Protein AF-A0A1V2RNY2-F1 (afdb_monomer_lite)

Radius of gyration: 31.21 Å; chains: 1; bounding box: 40×32×92 Å

pLDDT: mean 85.71, std 13.61, range [39.94, 98.25]

Structure (mmCIF, N/CA/C/O backbone):
data_AF-A0A1V2RNY2-F1
#
_entry.id   AF-A0A1V2RNY2-F1
#
loop_
_atom_site.group_PDB
_atom_site.id
_atom_site.type_symbol
_atom_site.label_atom_id
_atom_site.label_alt_id
_atom_site.label_comp_id
_atom_site.label_asym_id
_atom_site.label_entity_id
_atom_site.label_seq_id
_atom_site.pdbx_PDB_ins_code
_atom_site.Cartn_x
_atom_site.Cartn_y
_atom_site.Cartn_z
_atom_site.occupancy
_atom_site.B_iso_or_equiv
_atom_site.auth_seq_id
_atom_site.auth_comp_id
_atom_site.auth_asym_id
_atom_site.auth_atom_id
_atom_site.pdbx_PDB_model_num
ATOM 1 N N . MET A 1 1 ? 20.935 18.060 -6.883 1.00 39.94 1 MET A N 1
ATOM 2 C CA . MET A 1 1 ? 20.392 16.925 -7.660 1.00 39.94 1 MET A CA 1
ATOM 3 C C . MET A 1 1 ? 18.981 17.280 -8.094 1.00 39.94 1 MET A C 1
ATOM 5 O O . MET A 1 1 ? 18.112 17.383 -7.236 1.00 39.94 1 MET A O 1
ATOM 9 N N . GLY A 1 2 ? 18.772 17.573 -9.380 1.00 49.94 2 GLY A N 1
ATOM 10 C CA . GLY A 1 2 ? 17.444 17.892 -9.908 1.00 49.94 2 GLY A CA 1
ATOM 11 C C . GLY A 1 2 ? 16.520 16.689 -9.756 1.00 49.94 2 GLY A C 1
ATOM 12 O O . GLY A 1 2 ? 16.920 15.564 -10.052 1.00 49.94 2 GLY A O 1
ATOM 13 N N . ARG A 1 3 ? 15.311 16.915 -9.240 1.00 51.66 3 ARG A N 1
ATOM 14 C CA . ARG A 1 3 ? 14.262 15.894 -9.175 1.00 51.66 3 ARG A CA 1
ATOM 15 C C . ARG A 1 3 ? 14.071 15.345 -10.597 1.00 51.66 3 ARG A C 1
ATOM 17 O O . ARG A 1 3 ? 13.745 16.150 -11.470 1.00 51.66 3 ARG A O 1
ATOM 24 N N . PRO A 1 4 ? 14.292 14.039 -10.853 1.00 54.38 4 PRO A N 1
ATOM 25 C CA . PRO A 1 4 ? 14.046 13.483 -12.174 1.00 54.38 4 PRO A CA 1
ATOM 26 C C . PRO A 1 4 ? 12.602 13.805 -12.568 1.00 54.38 4 PRO A C 1
ATOM 28 O O . PRO A 1 4 ? 11.727 13.743 -11.691 1.00 54.38 4 PRO A O 1
ATOM 31 N N . PRO A 1 5 ? 12.341 14.174 -13.833 1.00 56.12 5 PRO A N 1
ATOM 32 C CA . PRO A 1 5 ? 10.989 14.448 -14.284 1.00 56.12 5 PRO A CA 1
ATOM 33 C C . PRO A 1 5 ? 10.116 13.249 -13.922 1.00 56.12 5 PRO A C 1
ATOM 35 O O . PRO A 1 5 ? 10.450 12.095 -14.204 1.00 56.12 5 PRO A O 1
ATOM 38 N N . ALA A 1 6 ? 9.031 13.521 -13.200 1.00 72.31 6 ALA A N 1
ATOM 39 C CA . ALA A 1 6 ? 8.063 12.499 -12.864 1.00 72.31 6 ALA A CA 1
ATOM 40 C C . ALA A 1 6 ? 7.359 12.119 -14.167 1.00 72.31 6 ALA A C 1
ATOM 42 O O . ALA A 1 6 ? 6.383 12.757 -14.543 1.00 72.31 6 ALA A O 1
ATOM 43 N N . LEU A 1 7 ? 7.896 11.114 -14.865 1.00 84.69 7 LEU A N 1
ATOM 44 C CA . LEU A 1 7 ? 7.241 10.523 -16.026 1.00 84.69 7 LEU A CA 1
ATOM 45 C C . LEU A 1 7 ? 5.780 10.210 -15.654 1.00 84.69 7 LEU A C 1
ATOM 47 O O . LEU A 1 7 ? 5.554 9.667 -14.553 1.00 84.69 7 LEU A O 1
ATOM 51 N N . PRO A 1 8 ? 4.814 10.557 -16.522 1.00 91.56 8 PRO A N 1
ATOM 52 C CA . PRO A 1 8 ? 3.432 10.115 -16.407 1.00 91.56 8 PRO A CA 1
ATOM 53 C C . PRO A 1 8 ? 3.348 8.616 -16.118 1.00 91.56 8 PRO A C 1
ATOM 55 O O . PRO A 1 8 ? 4.240 7.837 -16.468 1.00 91.56 8 PRO A O 1
ATOM 58 N N . VAL A 1 9 ? 2.298 8.198 -15.416 1.00 92.12 9 VAL A N 1
ATOM 59 C CA . VAL A 1 9 ? 2.139 6.785 -15.038 1.00 92.12 9 VAL A CA 1
ATOM 60 C C . VAL A 1 9 ? 1.974 5.926 -16.289 1.00 92.12 9 VAL A C 1
ATOM 62 O O . VAL A 1 9 ? 2.550 4.846 -16.373 1.00 92.12 9 VAL A O 1
ATOM 65 N N . GLU A 1 10 ? 1.263 6.448 -17.277 1.00 93.75 10 GLU A N 1
ATOM 66 C CA . GLU A 1 10 ? 0.993 5.836 -18.572 1.00 93.75 10 GLU A CA 1
ATOM 67 C C . GLU A 1 10 ? 2.299 5.547 -19.324 1.00 93.75 10 GLU A C 1
ATOM 69 O O . GLU A 1 10 ? 2.511 4.426 -19.790 1.00 93.75 10 GLU A O 1
ATOM 74 N N . ASP A 1 11 ? 3.227 6.508 -19.338 1.00 95.19 11 ASP A N 1
ATOM 75 C CA . ASP A 1 11 ? 4.542 6.347 -19.964 1.00 95.19 11 ASP A CA 1
ATOM 76 C C . ASP A 1 11 ? 5.366 5.270 -19.253 1.00 95.19 11 ASP A C 1
ATOM 78 O O . ASP A 1 11 ? 5.978 4.415 -19.894 1.00 95.19 11 ASP A O 1
ATOM 82 N N . LYS A 1 12 ? 5.345 5.252 -17.913 1.00 95.25 12 LYS A N 1
ATOM 83 C CA . LYS A 1 12 ? 6.020 4.204 -17.127 1.00 95.25 12 LYS A CA 1
ATOM 84 C C . LYS A 1 12 ? 5.462 2.822 -17.446 1.00 95.25 12 LYS A C 1
ATOM 86 O O . LYS A 1 12 ? 6.243 1.884 -17.603 1.00 95.25 12 LYS A O 1
ATOM 91 N N . VAL A 1 13 ? 4.138 2.697 -17.550 1.00 96.38 13 VAL A N 1
ATOM 92 C CA . VAL A 1 13 ? 3.472 1.441 -17.919 1.00 96.38 13 VAL A CA 1
ATOM 93 C C . VAL A 1 13 ? 3.914 1.008 -19.312 1.00 96.38 13 VAL A C 1
ATOM 95 O O . VAL A 1 13 ? 4.347 -0.131 -19.475 1.00 96.38 13 VAL A O 1
ATOM 98 N N . TRP A 1 14 ? 3.896 1.910 -20.296 1.00 96.81 14 TRP A N 1
ATOM 99 C CA . TRP A 1 14 ? 4.324 1.594 -21.658 1.00 96.81 14 TRP A CA 1
ATOM 100 C C . TRP A 1 14 ? 5.785 1.130 -21.709 1.00 96.81 14 TRP A C 1
ATOM 102 O O . TRP A 1 14 ? 6.087 0.094 -22.300 1.00 96.81 14 TRP A O 1
ATOM 112 N N . ILE A 1 15 ? 6.686 1.832 -21.016 1.00 96.94 15 ILE A N 1
ATOM 113 C CA . ILE A 1 15 ? 8.101 1.451 -20.911 1.00 96.94 15 ILE A CA 1
ATOM 114 C C . ILE A 1 15 ? 8.248 0.046 -20.316 1.00 96.94 15 ILE A C 1
ATOM 116 O O . ILE A 1 15 ? 8.989 -0.775 -20.858 1.00 96.94 15 ILE A O 1
ATOM 120 N N . VAL A 1 16 ? 7.549 -0.248 -19.216 1.00 97.56 16 VAL A N 1
ATOM 121 C CA . VAL A 1 16 ? 7.604 -1.569 -18.573 1.00 97.56 16 VAL A CA 1
ATOM 122 C C . VAL A 1 16 ? 7.087 -2.660 -19.507 1.00 97.56 16 VAL A C 1
ATOM 124 O O . VAL A 1 16 ? 7.719 -3.710 -19.600 1.00 97.56 16 VAL A O 1
ATOM 127 N N . LEU A 1 17 ? 5.995 -2.412 -20.235 1.00 97.69 17 LEU A N 1
ATOM 128 C CA . LEU A 1 17 ? 5.442 -3.370 -21.191 1.00 97.69 17 LEU A CA 1
ATOM 129 C C . LEU A 1 17 ? 6.423 -3.682 -22.326 1.00 97.69 17 LEU A C 1
ATOM 131 O O . LEU A 1 17 ? 6.614 -4.853 -22.637 1.00 97.69 17 LEU A O 1
ATOM 135 N N . GLN A 1 18 ? 7.107 -2.680 -22.886 1.00 97.69 18 GLN A N 1
ATOM 136 C CA . GLN A 1 18 ? 8.132 -2.915 -23.913 1.00 97.69 18 GLN A CA 1
ATOM 137 C C . GLN A 1 18 ? 9.325 -3.717 -23.366 1.00 97.69 18 GLN A C 1
ATOM 139 O O . GLN A 1 18 ? 9.824 -4.639 -24.012 1.00 97.69 18 GLN A O 1
ATOM 144 N N . VAL A 1 19 ? 9.755 -3.424 -22.134 1.00 97.06 19 VAL A N 1
ATOM 145 C CA . VAL A 1 19 ? 10.835 -4.179 -21.478 1.00 97.06 19 VAL A CA 1
ATOM 146 C C . VAL A 1 19 ? 10.426 -5.623 -21.170 1.00 97.06 19 VAL A C 1
ATOM 148 O O . VAL A 1 19 ? 11.259 -6.526 -21.245 1.00 97.06 19 VAL A O 1
ATOM 151 N N . LEU A 1 20 ? 9.160 -5.869 -20.826 1.00 97.00 20 LEU A N 1
ATOM 152 C CA . LEU A 1 20 ? 8.625 -7.218 -20.616 1.00 97.00 20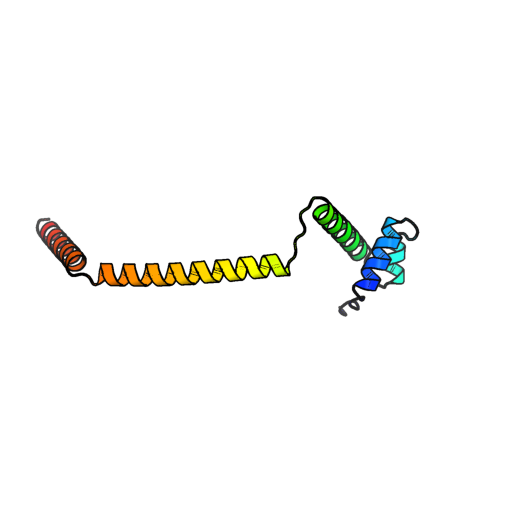 LEU A CA 1
ATOM 153 C C . LEU A 1 20 ? 8.436 -7.983 -21.930 1.00 97.00 20 LEU A C 1
ATOM 155 O O . LEU A 1 20 ? 8.718 -9.176 -21.968 1.00 97.00 20 LEU A O 1
ATOM 159 N N . ALA A 1 21 ? 8.014 -7.298 -22.994 1.00 96.75 21 ALA A N 1
ATOM 160 C CA . ALA A 1 21 ? 7.866 -7.863 -24.334 1.00 96.75 21 ALA A CA 1
ATOM 161 C C . ALA A 1 21 ? 9.213 -8.170 -25.016 1.00 96.75 21 ALA A C 1
ATOM 163 O O . ALA A 1 21 ? 9.241 -8.833 -26.048 1.00 96.75 21 ALA A O 1
ATOM 164 N N . GLY A 1 22 ? 10.328 -7.678 -24.464 1.00 96.12 22 GLY A N 1
ATOM 165 C CA . GLY A 1 22 ? 11.667 -7.862 -25.028 1.00 96.12 22 GLY A CA 1
ATOM 166 C C . GLY A 1 22 ? 11.971 -6.971 -26.237 1.00 96.12 22 GLY A C 1
ATOM 167 O O . GLY A 1 22 ? 13.049 -7.084 -26.811 1.00 96.12 22 GLY A O 1
ATOM 168 N N . SER A 1 23 ? 11.066 -6.062 -26.603 1.00 95.88 23 SER A N 1
ATOM 169 C CA . SER A 1 23 ? 11.241 -5.100 -27.702 1.00 95.88 23 SER A CA 1
ATOM 170 C C . SER A 1 23 ? 12.232 -3.978 -27.367 1.00 95.88 23 SER A C 1
ATOM 172 O O . SER A 1 23 ? 12.757 -3.330 -28.269 1.00 95.88 23 SER A O 1
ATOM 174 N N . MET A 1 24 ? 12.492 -3.739 -26.078 1.00 95.06 24 MET A N 1
ATOM 175 C CA . MET A 1 24 ? 13.455 -2.754 -25.589 1.00 95.06 24 MET A CA 1
ATOM 176 C C . MET A 1 24 ? 14.170 -3.286 -24.345 1.00 95.06 24 MET A C 1
ATOM 178 O O . MET A 1 24 ? 13.541 -3.795 -23.420 1.00 95.06 24 MET A O 1
ATOM 182 N N . SER A 1 25 ? 15.494 -3.134 -24.267 1.00 95.75 25 SER A N 1
ATOM 183 C CA . SER A 1 25 ? 16.231 -3.533 -23.058 1.00 95.75 25 SER A CA 1
ATOM 184 C C . SER A 1 25 ? 16.029 -2.537 -21.907 1.00 95.75 25 SER A C 1
ATOM 186 O O . SER A 1 25 ? 15.807 -1.346 -22.126 1.00 95.75 25 SER A O 1
ATOM 188 N N . ALA A 1 26 ? 16.190 -2.979 -20.654 1.00 93.75 26 ALA A N 1
ATOM 189 C CA . ALA A 1 26 ? 16.099 -2.080 -19.495 1.00 93.75 26 ALA A CA 1
ATOM 190 C C . ALA A 1 26 ? 17.144 -0.945 -19.534 1.00 93.75 26 ALA A C 1
ATOM 192 O O . ALA A 1 26 ? 16.865 0.181 -19.123 1.00 93.75 26 ALA A O 1
ATOM 193 N N . ALA A 1 27 ? 18.340 -1.225 -20.062 1.00 95.12 27 ALA A N 1
ATOM 194 C CA . ALA A 1 27 ? 19.401 -0.233 -20.224 1.00 95.12 27 ALA A CA 1
ATOM 195 C C . ALA A 1 27 ? 19.068 0.801 -21.311 1.00 95.12 27 ALA A C 1
ATOM 197 O O . ALA A 1 27 ? 19.375 1.983 -21.169 1.00 95.12 27 ALA A O 1
ATOM 198 N N . GLU A 1 28 ? 18.427 0.371 -22.395 1.00 95.88 28 GLU A N 1
ATOM 199 C CA . GLU A 1 28 ? 17.947 1.265 -23.445 1.00 95.88 28 GLU A CA 1
ATOM 200 C C . GLU A 1 28 ? 16.790 2.143 -22.965 1.00 95.88 28 GLU A C 1
ATOM 202 O O . GLU A 1 28 ? 16.828 3.359 -23.157 1.00 95.88 28 GLU A O 1
ATOM 207 N N . ALA A 1 29 ? 15.822 1.550 -22.264 1.00 96.00 29 ALA A N 1
ATOM 208 C CA . ALA A 1 29 ? 14.716 2.263 -21.635 1.00 96.00 29 ALA A CA 1
ATOM 209 C C . ALA A 1 29 ? 15.210 3.361 -20.682 1.00 96.00 29 ALA A C 1
ATOM 211 O O . ALA A 1 29 ? 14.700 4.481 -20.704 1.00 96.00 29 ALA A O 1
ATOM 212 N N . ALA A 1 30 ? 16.235 3.057 -19.884 1.00 95.31 30 ALA A N 1
ATOM 213 C CA . ALA A 1 30 ? 16.862 4.003 -18.970 1.00 95.31 30 ALA A CA 1
ATOM 214 C C . ALA A 1 30 ? 17.452 5.217 -19.708 1.00 95.31 30 ALA A C 1
ATOM 216 O O . ALA A 1 30 ? 17.140 6.358 -19.367 1.00 95.31 30 ALA A O 1
ATOM 217 N N . ARG A 1 31 ? 18.234 4.978 -20.773 1.00 94.88 31 ARG A N 1
ATOM 218 C CA . ARG A 1 31 ? 18.843 6.047 -21.583 1.00 94.88 31 ARG A CA 1
ATOM 219 C C . ARG A 1 31 ? 17.803 6.928 -22.274 1.00 94.88 31 ARG A C 1
ATOM 221 O O . ARG A 1 31 ? 17.916 8.145 -22.202 1.00 94.88 31 ARG A O 1
ATOM 228 N N . ARG A 1 32 ? 16.788 6.332 -22.915 1.00 94.44 32 ARG A N 1
ATOM 229 C CA . ARG A 1 32 ? 15.760 7.075 -23.674 1.00 94.44 32 ARG A CA 1
ATOM 230 C C . ARG A 1 32 ? 14.902 7.985 -22.794 1.00 94.44 32 ARG A C 1
ATOM 232 O O . ARG A 1 32 ? 14.434 9.013 -23.263 1.00 94.44 32 ARG A O 1
ATOM 239 N N . ASN A 1 33 ? 14.704 7.604 -21.535 1.00 93.06 33 ASN A N 1
ATOM 240 C CA . ASN A 1 33 ? 13.823 8.311 -20.607 1.00 93.06 33 ASN A CA 1
ATOM 241 C C . ASN A 1 33 ? 14.589 9.108 -19.540 1.00 93.06 33 ASN A C 1
ATOM 243 O O . ASN A 1 33 ? 13.974 9.617 -18.606 1.00 93.06 33 ASN A O 1
ATOM 247 N N . SER A 1 34 ? 15.920 9.206 -19.653 1.00 93.50 34 SER A N 1
ATOM 248 C CA . SER A 1 34 ? 16.783 9.912 -18.694 1.00 93.50 34 SER A CA 1
ATOM 249 C C . SER A 1 34 ? 16.579 9.459 -17.239 1.00 93.50 34 SER A C 1
ATOM 251 O O . SER A 1 34 ? 16.600 10.264 -16.306 1.00 93.50 34 SER A O 1
ATOM 253 N N . VAL A 1 35 ? 16.378 8.153 -17.034 1.00 92.88 35 VAL A N 1
ATOM 254 C CA . VAL A 1 35 ? 16.248 7.518 -15.712 1.00 92.88 35 VAL A CA 1
ATOM 255 C C . VAL A 1 35 ? 17.335 6.469 -15.509 1.00 92.88 35 VAL A C 1
ATOM 257 O O . VAL A 1 35 ? 17.988 6.030 -16.451 1.00 92.88 35 V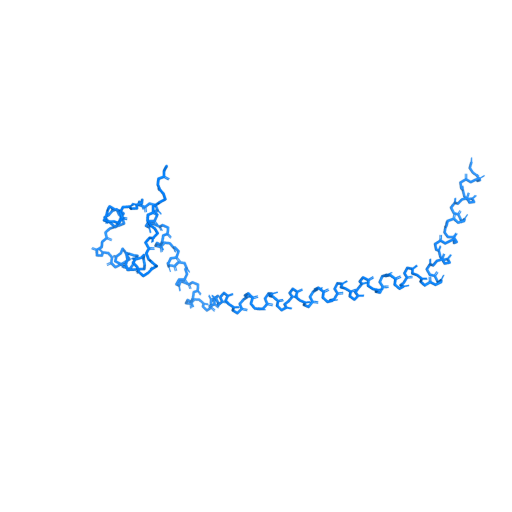AL A O 1
ATOM 260 N N . SER A 1 36 ? 17.548 6.039 -14.266 1.00 93.88 36 SER A N 1
ATOM 261 C CA . SER A 1 36 ? 18.524 4.983 -13.984 1.00 93.88 36 SER A CA 1
ATOM 262 C C . SER A 1 36 ? 17.998 3.600 -14.391 1.00 93.88 36 SER A C 1
ATOM 264 O O . SER A 1 36 ? 16.795 3.336 -14.320 1.00 93.88 36 SER A O 1
ATOM 266 N N . GLY A 1 37 ? 18.899 2.672 -14.731 1.00 93.12 37 GLY A N 1
ATOM 267 C CA . GLY A 1 37 ? 18.530 1.266 -14.949 1.00 93.12 37 GLY A CA 1
ATOM 268 C C . GLY A 1 37 ? 17.839 0.644 -13.729 1.00 93.12 37 GLY A C 1
ATOM 269 O O . GLY A 1 37 ? 16.878 -0.104 -13.876 1.00 93.12 37 GLY A O 1
ATOM 270 N N . GLN A 1 38 ? 18.245 1.036 -12.517 1.00 94.00 38 GLN A N 1
ATOM 271 C CA . GLN A 1 38 ? 17.615 0.590 -11.273 1.00 94.00 38 GLN A CA 1
ATOM 272 C C . GLN A 1 38 ? 16.158 1.058 -11.142 1.00 94.00 38 GLN A C 1
ATOM 274 O O . GLN A 1 38 ? 15.312 0.331 -10.612 1.00 94.00 38 GLN A O 1
ATOM 279 N N . THR A 1 39 ? 15.847 2.255 -11.645 1.00 94.94 39 THR A N 1
ATOM 280 C CA . THR A 1 39 ? 14.479 2.782 -11.708 1.00 94.94 39 THR A CA 1
ATOM 281 C C . THR A 1 39 ? 13.611 1.906 -12.611 1.00 94.94 39 THR A C 1
ATOM 283 O O . THR A 1 39 ? 12.546 1.469 -12.180 1.00 94.94 39 THR A O 1
ATOM 286 N N . ILE A 1 40 ? 14.100 1.566 -13.810 1.00 96.19 40 ILE A N 1
ATOM 287 C CA . ILE A 1 40 ? 13.399 0.667 -14.740 1.00 96.19 40 ILE A CA 1
ATOM 288 C C . ILE A 1 40 ? 13.189 -0.722 -14.120 1.00 96.19 40 ILE A C 1
ATOM 290 O O . ILE A 1 40 ? 12.076 -1.248 -14.147 1.00 96.19 40 ILE A O 1
ATOM 294 N N . SER A 1 41 ? 14.225 -1.297 -13.501 1.00 94.94 41 SER A N 1
ATOM 295 C CA . SER A 1 41 ? 14.134 -2.590 -12.808 1.00 94.94 41 SER A CA 1
ATOM 296 C C . SER A 1 41 ? 13.103 -2.575 -11.678 1.00 94.94 41 SER A C 1
ATOM 298 O O . SER A 1 41 ? 12.377 -3.549 -11.484 1.00 94.94 41 SER A O 1
ATOM 300 N N . THR A 1 42 ? 13.007 -1.461 -10.948 1.00 95.81 42 THR A N 1
ATOM 301 C CA . THR A 1 42 ? 12.019 -1.284 -9.877 1.00 95.81 42 THR A CA 1
ATOM 302 C C . THR A 1 42 ? 10.599 -1.233 -10.429 1.00 95.81 42 THR A C 1
ATOM 304 O O . THR A 1 42 ? 9.742 -1.946 -9.914 1.00 95.81 42 THR A O 1
ATOM 307 N N . TRP A 1 43 ? 10.346 -0.467 -11.494 1.00 96.19 43 TRP A N 1
ATOM 308 C CA . TRP A 1 43 ? 9.017 -0.415 -12.114 1.00 96.19 43 TRP A CA 1
ATOM 309 C C . TRP A 1 43 ? 8.594 -1.767 -12.677 1.00 96.19 43 TRP A C 1
ATOM 311 O O . TRP A 1 43 ? 7.468 -2.196 -12.442 1.00 96.19 43 TRP A O 1
ATOM 321 N N . LYS A 1 44 ? 9.509 -2.475 -13.354 1.00 96.00 44 LYS A N 1
ATOM 322 C CA . LYS A 1 44 ? 9.255 -3.833 -13.848 1.00 96.00 44 LYS A CA 1
ATOM 323 C C . LYS A 1 44 ? 8.849 -4.769 -12.709 1.00 96.00 44 LYS A C 1
ATOM 325 O O . LYS A 1 44 ? 7.849 -5.470 -12.833 1.00 96.00 44 LYS A O 1
ATOM 330 N N . ARG A 1 45 ? 9.604 -4.765 -11.605 1.00 96.50 45 ARG A N 1
ATOM 331 C CA . ARG A 1 45 ? 9.303 -5.592 -10.429 1.00 96.50 45 ARG A CA 1
ATOM 332 C C . ARG A 1 45 ? 7.922 -5.261 -9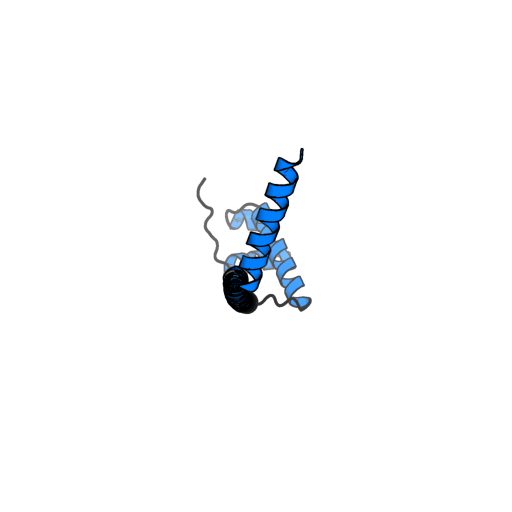.856 1.00 96.50 45 ARG A C 1
ATOM 334 O O . ARG A 1 45 ? 7.103 -6.160 -9.733 1.00 96.50 45 ARG A O 1
ATOM 341 N N . GLN A 1 46 ? 7.643 -3.983 -9.598 1.00 94.56 46 GLN A N 1
ATOM 342 C CA . GLN A 1 46 ? 6.362 -3.535 -9.035 1.00 94.56 46 GLN A CA 1
ATOM 343 C C . GLN A 1 46 ? 5.167 -3.874 -9.933 1.00 94.56 46 GLN A C 1
ATOM 345 O O . GLN A 1 46 ? 4.117 -4.268 -9.434 1.00 94.56 46 GLN A O 1
ATOM 350 N N . PHE A 1 47 ? 5.319 -3.743 -11.252 1.00 95.25 47 PHE A N 1
ATOM 351 C CA . PHE A 1 47 ? 4.267 -4.083 -12.207 1.00 95.25 47 PHE A CA 1
ATOM 352 C C . PHE A 1 47 ? 3.956 -5.585 -12.199 1.00 95.25 47 PHE A C 1
ATOM 354 O O . PHE A 1 47 ? 2.790 -5.970 -12.172 1.00 95.25 47 PHE A O 1
ATOM 361 N N . VAL A 1 48 ? 4.988 -6.437 -12.178 1.00 95.19 48 VAL A N 1
ATOM 362 C CA . VAL A 1 48 ? 4.820 -7.899 -12.135 1.00 95.19 48 VAL A CA 1
ATOM 363 C C . VAL A 1 48 ? 4.265 -8.354 -10.787 1.00 95.19 48 VAL A C 1
ATOM 365 O O . VAL A 1 48 ? 3.325 -9.142 -10.769 1.00 95.19 48 VAL A O 1
ATOM 368 N N . GLU A 1 49 ? 4.788 -7.850 -9.669 1.00 94.00 49 GLU A N 1
ATOM 369 C CA . GLU A 1 49 ? 4.278 -8.154 -8.323 1.00 94.00 49 GLU A CA 1
ATOM 370 C C . GLU A 1 49 ? 2.809 -7.739 -8.183 1.00 94.00 49 GLU A C 1
ATOM 372 O O . GLU A 1 49 ? 1.976 -8.549 -7.781 1.00 94.00 49 GLU A O 1
ATOM 377 N N . GLY A 1 50 ? 2.471 -6.511 -8.592 1.00 90.38 50 GLY A N 1
ATOM 378 C CA . GLY A 1 50 ? 1.099 -6.007 -8.555 1.00 90.38 50 GLY A CA 1
ATOM 379 C C . GLY A 1 50 ? 0.154 -6.794 -9.466 1.00 90.38 50 GLY A C 1
ATOM 380 O O . GLY A 1 50 ? -0.947 -7.150 -9.048 1.00 90.38 50 GLY A O 1
ATOM 381 N N . GLY A 1 51 ? 0.591 -7.125 -10.685 1.00 90.31 51 GLY A N 1
ATOM 382 C CA . GLY A 1 51 ? -0.171 -7.974 -11.603 1.00 90.31 51 GLY A CA 1
ATOM 383 C C . GLY A 1 51 ? -0.378 -9.390 -11.058 1.00 90.31 51 GLY A C 1
ATOM 384 O O . GLY A 1 51 ? -1.476 -9.931 -11.152 1.00 90.31 51 GLY A O 1
ATOM 385 N N . THR A 1 52 ? 0.645 -9.965 -10.425 1.00 91.69 52 THR A N 1
ATOM 386 C CA . THR A 1 52 ? 0.582 -11.304 -9.819 1.00 91.69 52 THR A CA 1
ATOM 387 C C . THR A 1 52 ? -0.385 -11.325 -8.640 1.00 91.69 52 THR A C 1
ATOM 389 O O . THR A 1 52 ? -1.248 -12.197 -8.587 1.00 91.69 52 THR A O 1
ATOM 392 N N . ALA A 1 53 ? -0.304 -10.342 -7.739 1.00 86.31 53 ALA A N 1
ATOM 393 C CA . ALA A 1 53 ? -1.240 -10.203 -6.624 1.00 86.31 53 ALA A CA 1
ATOM 394 C C . ALA A 1 53 ? -2.688 -10.049 -7.121 1.00 86.31 53 ALA A C 1
ATOM 396 O O . ALA A 1 53 ? -3.587 -10.751 -6.661 1.00 86.31 53 ALA A O 1
ATOM 397 N N . ALA A 1 54 ? -2.912 -9.209 -8.137 1.00 85.94 54 ALA A N 1
ATOM 398 C CA . ALA A 1 54 ? -4.237 -9.027 -8.720 1.00 85.94 54 ALA A CA 1
ATOM 399 C C . ALA A 1 54 ? -4.805 -10.323 -9.333 1.00 85.94 54 ALA A C 1
ATOM 401 O O . ALA A 1 54 ? -5.999 -10.598 -9.182 1.00 85.94 54 ALA A O 1
ATOM 402 N N . LEU A 1 55 ? -3.965 -11.125 -10.003 1.00 87.69 55 LEU A N 1
ATOM 403 C CA . LEU A 1 55 ? -4.346 -12.425 -10.570 1.00 87.69 55 LEU A CA 1
ATOM 404 C C . LEU A 1 55 ? -4.576 -13.498 -9.500 1.00 87.69 55 LEU A C 1
ATOM 406 O O . LEU A 1 55 ? -5.458 -14.335 -9.668 1.00 87.69 55 LEU A O 1
ATOM 410 N N . ALA A 1 56 ? -3.842 -13.446 -8.387 1.00 87.00 56 ALA A N 1
ATOM 411 C CA . ALA A 1 56 ? -4.033 -14.328 -7.235 1.00 87.00 56 ALA A CA 1
ATOM 412 C C . ALA A 1 56 ? -5.353 -14.070 -6.478 1.00 87.00 56 ALA A C 1
ATOM 414 O O . ALA A 1 56 ? -5.654 -14.758 -5.507 1.00 87.00 56 ALA A O 1
ATOM 415 N N . GLY A 1 57 ? -6.153 -13.089 -6.909 1.00 77.31 57 GLY A N 1
ATOM 416 C CA . GLY A 1 57 ? -7.401 -12.712 -6.248 1.00 77.31 57 GLY A CA 1
ATOM 417 C C . GLY A 1 57 ? -7.208 -11.720 -5.102 1.00 77.31 57 GLY A C 1
ATOM 418 O O . GLY A 1 57 ? -8.204 -11.231 -4.568 1.00 77.31 57 GLY A O 1
ATOM 419 N N . ASP A 1 58 ? -5.964 -11.329 -4.809 1.00 70.75 58 ASP A N 1
ATOM 420 C CA . ASP A 1 58 ? -5.608 -10.194 -3.954 1.00 70.75 58 ASP A CA 1
ATOM 421 C C . ASP A 1 58 ? -5.881 -8.884 -4.709 1.00 70.75 58 ASP A C 1
ATOM 423 O O . ASP A 1 58 ? -5.006 -8.049 -4.956 1.00 70.75 58 ASP A O 1
ATOM 427 N N . ARG A 1 59 ? -7.144 -8.680 -5.104 1.00 63.53 59 ARG A N 1
ATOM 428 C CA . ARG A 1 59 ? -7.637 -7.375 -5.545 1.00 63.53 59 ARG A CA 1
ATOM 429 C C . ARG A 1 59 ? -7.598 -6.444 -4.341 1.00 63.53 59 ARG A C 1
ATOM 431 O O . ARG A 1 59 ? -8.601 -6.228 -3.663 1.00 63.53 59 ARG A O 1
ATOM 438 N N . HIS A 1 60 ? -6.419 -5.898 -4.078 1.00 64.75 60 HIS A N 1
ATOM 439 C CA . HIS A 1 60 ? -6.227 -4.819 -3.137 1.00 64.75 60 HIS A CA 1
ATOM 440 C C . HIS A 1 60 ? -6.870 -3.582 -3.759 1.00 64.75 60 HIS A C 1
ATOM 442 O O . HIS A 1 60 ? -6.221 -2.835 -4.479 1.00 64.75 60 HIS A O 1
ATOM 448 N N . ASP A 1 61 ? -8.180 -3.421 -3.568 1.00 71.69 61 ASP A N 1
ATOM 449 C CA . ASP A 1 61 ? -8.875 -2.166 -3.826 1.00 71.69 61 ASP A CA 1
ATOM 450 C C . ASP A 1 61 ? -8.478 -1.226 -2.680 1.00 71.69 61 ASP A C 1
ATOM 452 O O . ASP A 1 61 ? -9.008 -1.357 -1.567 1.00 71.69 61 ASP A O 1
ATOM 456 N N . PRO A 1 62 ? -7.515 -0.309 -2.897 1.00 70.56 62 PRO A N 1
ATOM 457 C CA . PRO A 1 62 ? -6.965 0.484 -1.810 1.00 70.56 62 PRO A CA 1
ATOM 458 C C . PRO A 1 62 ? -8.044 1.396 -1.223 1.00 70.56 62 PRO A C 1
ATOM 460 O O . PRO A 1 62 ? -8.021 1.685 -0.032 1.00 70.56 62 PRO A O 1
ATOM 463 N N . LEU A 1 63 ? -9.036 1.796 -2.029 1.00 74.94 63 LEU A N 1
ATOM 464 C CA . LEU A 1 63 ? -10.170 2.598 -1.583 1.00 74.94 63 LEU A CA 1
ATOM 465 C C . LEU A 1 63 ? -11.082 1.787 -0.663 1.00 74.94 63 LEU A C 1
ATOM 467 O O . LEU A 1 63 ? -11.416 2.269 0.419 1.00 74.94 63 LEU A O 1
ATOM 471 N N . ARG A 1 64 ? -11.450 0.553 -1.031 1.00 78.75 64 ARG A N 1
ATOM 472 C CA . ARG A 1 64 ? -12.240 -0.323 -0.144 1.00 78.75 64 ARG A CA 1
ATOM 473 C C . ARG A 1 64 ? -11.493 -0.665 1.135 1.00 78.75 64 ARG A C 1
ATOM 475 O O . ARG A 1 64 ? -12.095 -0.629 2.205 1.00 78.75 64 ARG A O 1
ATOM 482 N N . HIS A 1 65 ? -10.199 -0.955 1.043 1.00 81.75 65 HIS A N 1
ATOM 483 C CA . HIS A 1 65 ? -9.387 -1.269 2.212 1.00 81.75 65 HIS A CA 1
ATOM 484 C C . HIS A 1 65 ? -9.276 -0.066 3.160 1.00 81.75 65 HIS A C 1
ATOM 486 O O . HIS A 1 65 ? -9.535 -0.195 4.356 1.00 81.75 65 HIS A O 1
ATOM 492 N N . VAL A 1 66 ? -9.005 1.132 2.630 1.00 89.56 66 VAL A N 1
ATOM 493 C CA . VAL A 1 66 ? -8.993 2.375 3.417 1.00 89.56 66 VAL A CA 1
ATOM 494 C C . VAL A 1 66 ? -10.365 2.659 4.030 1.00 89.56 66 VAL A C 1
ATOM 496 O O . VAL A 1 66 ? -10.440 3.046 5.197 1.00 89.56 66 VAL A O 1
ATOM 499 N N . GLN A 1 67 ? -11.459 2.442 3.297 1.00 89.75 67 GLN A N 1
ATOM 500 C CA . GLN A 1 67 ? -12.816 2.606 3.829 1.00 89.75 67 GLN A CA 1
ATOM 501 C C . GLN A 1 67 ? -13.112 1.619 4.963 1.00 89.75 67 GLN A C 1
ATOM 503 O O . GLN A 1 67 ? -13.653 2.022 5.995 1.00 89.75 67 GLN A O 1
ATOM 508 N N . GLN A 1 68 ? -12.732 0.350 4.802 1.00 91.00 68 GLN A N 1
ATOM 509 C CA . GLN A 1 68 ? -12.883 -0.681 5.825 1.00 91.00 68 GLN A CA 1
ATOM 510 C C . GLN A 1 68 ? -12.096 -0.321 7.087 1.00 91.00 68 GLN A C 1
ATOM 512 O O . GLN A 1 68 ? -12.686 -0.254 8.164 1.00 91.00 68 GLN A O 1
ATOM 517 N N . LEU A 1 69 ? -10.812 0.015 6.944 1.00 94.81 69 LEU A N 1
ATOM 518 C CA . LEU A 1 69 ? -9.965 0.445 8.057 1.00 94.81 69 LEU A CA 1
ATOM 519 C C . LEU A 1 69 ? -10.506 1.705 8.735 1.00 94.81 69 LEU A C 1
ATOM 521 O O . LEU A 1 69 ? -10.529 1.798 9.957 1.00 94.81 69 LEU A O 1
ATOM 525 N N . THR A 1 70 ? -11.002 2.675 7.966 1.00 96.06 70 THR A N 1
ATOM 526 C CA . THR A 1 70 ? -11.609 3.894 8.523 1.00 96.06 70 THR A CA 1
ATOM 527 C C . THR A 1 70 ? -12.842 3.560 9.364 1.00 96.06 70 THR A C 1
ATOM 529 O O . THR A 1 70 ? -13.048 4.139 10.436 1.00 96.06 70 THR A O 1
ATOM 532 N N . ARG A 1 71 ? -13.661 2.606 8.905 1.00 96.75 71 ARG A N 1
ATOM 533 C CA . ARG A 1 71 ? -14.849 2.138 9.627 1.00 96.75 71 ARG A CA 1
ATOM 534 C C . ARG A 1 71 ? -14.468 1.414 10.916 1.00 96.75 71 ARG A C 1
ATOM 536 O O . ARG A 1 71 ? -15.054 1.698 11.959 1.00 96.75 71 ARG A O 1
ATOM 543 N N . GLU A 1 72 ? -13.459 0.557 10.854 1.00 96.81 72 GLU A N 1
ATOM 544 C CA . GLU A 1 72 ? -12.926 -0.180 11.998 1.00 96.81 72 GLU A CA 1
ATOM 545 C C . GLU A 1 72 ? -12.313 0.763 13.042 1.00 96.81 72 GLU A C 1
ATOM 547 O O . GLU A 1 72 ? -12.685 0.728 14.213 1.00 96.81 72 GLU A O 1
ATOM 552 N N . VAL A 1 73 ? -11.481 1.718 12.619 1.00 98.19 73 VAL A N 1
ATOM 553 C CA . VAL A 1 73 ? -10.925 2.758 13.499 1.00 98.19 73 VAL A CA 1
ATOM 554 C C . VAL A 1 73 ? -12.035 3.551 14.189 1.00 98.19 73 VAL A C 1
ATOM 556 O O . VAL A 1 73 ? -11.915 3.881 15.370 1.00 98.19 73 VAL A O 1
ATOM 559 N N . ARG A 1 74 ? -13.131 3.863 13.487 1.00 97.94 74 ARG A N 1
ATOM 560 C CA . ARG A 1 74 ? -14.279 4.550 14.092 1.00 97.94 74 ARG A CA 1
ATOM 561 C C . ARG A 1 74 ? -14.948 3.690 15.165 1.00 97.94 74 ARG A C 1
ATOM 563 O O . ARG A 1 74 ? -15.213 4.205 16.248 1.00 97.94 74 ARG A O 1
ATOM 570 N N . GLN A 1 75 ? -15.183 2.408 14.891 1.00 97.75 75 GLN A N 1
ATOM 571 C CA . GLN A 1 75 ? -15.762 1.471 15.861 1.00 97.75 75 GLN A CA 1
ATOM 572 C C . GLN A 1 75 ? -14.876 1.328 17.103 1.00 97.75 75 GLN A C 1
ATOM 574 O O . GLN A 1 75 ? -15.365 1.448 18.226 1.00 97.75 75 GLN A O 1
ATOM 579 N N . LEU A 1 76 ? -13.565 1.172 16.909 1.00 98.25 76 LEU A N 1
ATOM 580 C CA . LEU A 1 76 ? -12.595 1.074 17.998 1.00 98.25 76 LEU A CA 1
ATOM 581 C C . LEU A 1 76 ? -12.562 2.344 18.854 1.00 98.25 76 LEU A C 1
ATOM 583 O O . LEU A 1 76 ? -12.528 2.259 20.080 1.00 98.25 76 LEU A O 1
ATOM 587 N N . LYS A 1 77 ? -12.624 3.530 18.236 1.00 98.19 77 LYS A N 1
ATOM 588 C CA . LYS A 1 77 ? -12.697 4.805 18.969 1.00 98.19 77 LYS A CA 1
ATOM 589 C C . LYS A 1 77 ? -13.961 4.909 19.821 1.00 98.19 77 LYS A C 1
ATOM 591 O O . LYS A 1 77 ? -13.877 5.376 20.956 1.00 98.19 77 LYS A O 1
ATOM 596 N N . THR A 1 78 ? -15.108 4.470 19.303 1.00 98.00 78 THR A N 1
ATOM 597 C CA . THR A 1 78 ? -16.364 4.437 20.065 1.00 98.00 78 THR A CA 1
ATOM 598 C C . THR A 1 78 ? -16.260 3.489 21.258 1.00 98.00 78 THR A C 1
ATOM 600 O O . THR A 1 78 ? -16.473 3.925 22.388 1.00 98.00 78 THR A O 1
ATOM 603 N N . ALA A 1 79 ? -15.835 2.243 21.033 1.00 97.56 79 ALA A N 1
ATOM 604 C CA . ALA A 1 79 ? -15.686 1.245 22.093 1.00 97.56 79 ALA A CA 1
ATOM 605 C C . ALA A 1 79 ? -14.690 1.693 23.178 1.00 97.56 79 ALA A C 1
ATOM 607 O O . ALA A 1 79 ? -14.936 1.525 24.373 1.00 97.56 79 ALA A O 1
ATOM 608 N N . LEU A 1 80 ? -13.584 2.332 22.779 1.00 98.00 80 LEU A N 1
ATOM 609 C CA . LEU A 1 80 ? -12.615 2.902 23.714 1.00 98.00 80 LEU A CA 1
ATOM 610 C C . LEU A 1 80 ? -13.234 4.021 24.567 1.00 98.00 80 LEU A C 1
ATOM 612 O O . LEU A 1 80 ? -12.981 4.094 25.771 1.00 98.00 80 LEU A O 1
ATOM 616 N N . GLY A 1 81 ? -14.052 4.884 23.959 1.00 97.56 81 GLY A N 1
ATOM 617 C CA . GLY A 1 81 ? -14.780 5.937 24.667 1.00 97.56 81 GLY A CA 1
ATOM 618 C C . GLY A 1 81 ? -15.756 5.377 25.702 1.00 97.56 81 GLY A C 1
ATOM 619 O O . GLY A 1 81 ? -15.758 5.823 26.851 1.00 97.56 81 GLY A O 1
ATOM 620 N N . GLU A 1 82 ? -16.536 4.367 25.324 1.00 96.88 82 GLU A N 1
ATOM 621 C CA . GLU A 1 82 ? -17.479 3.678 26.212 1.00 96.88 82 GLU A CA 1
ATOM 622 C C . GLU A 1 82 ? -16.760 3.005 27.387 1.00 96.88 82 GLU A C 1
ATOM 624 O O . GLU A 1 82 ? -17.106 3.245 28.548 1.00 96.88 82 GLU A O 1
ATOM 629 N N . ALA A 1 83 ? -15.688 2.257 27.113 1.00 95.62 83 ALA A N 1
ATOM 630 C CA . ALA A 1 83 ? -14.870 1.630 28.147 1.00 95.62 83 ALA A CA 1
ATOM 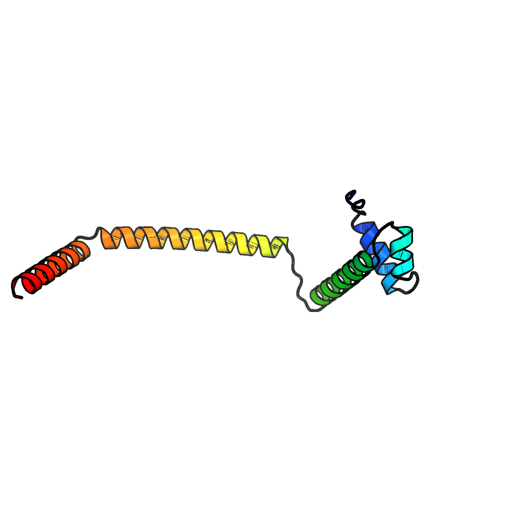631 C C . ALA A 1 83 ? -14.289 2.664 29.126 1.00 95.62 83 ALA A C 1
ATOM 633 O O . ALA A 1 83 ? -14.300 2.460 30.343 1.00 95.62 83 ALA A O 1
ATOM 634 N N . HIS A 1 84 ? -13.822 3.812 28.624 1.00 96.50 84 HIS A N 1
ATOM 635 C CA . HIS A 1 84 ? -13.296 4.886 29.470 1.00 96.50 84 HIS A CA 1
ATOM 636 C C . HIS A 1 84 ? -14.368 5.497 30.380 1.00 96.50 84 HIS A C 1
ATOM 638 O O . HIS A 1 84 ? -14.097 5.801 31.548 1.00 96.50 84 HIS A O 1
ATOM 644 N N . VAL A 1 85 ? -15.594 5.660 29.875 1.00 96.12 85 VAL A N 1
ATOM 645 C CA . VAL A 1 85 ? -16.738 6.122 30.673 1.00 96.12 85 VAL A CA 1
ATOM 646 C C . VAL A 1 85 ? -17.077 5.113 31.769 1.00 96.12 85 VAL A C 1
ATOM 648 O O . VAL A 1 85 ? -17.227 5.516 32.925 1.00 96.12 85 VAL A O 1
ATOM 651 N N . GLU A 1 86 ? -17.128 3.819 31.456 1.00 93.25 86 GLU A N 1
ATOM 652 C CA . GLU A 1 86 ? -17.414 2.771 32.444 1.00 93.25 86 GLU A CA 1
ATOM 653 C C . GLU A 1 86 ? -16.335 2.675 33.527 1.00 93.25 86 GLU A C 1
ATOM 655 O O . GLU A 1 86 ? -16.647 2.636 34.720 1.00 93.25 86 GLU A O 1
ATOM 660 N N . ILE A 1 87 ? -15.055 2.779 33.157 1.00 92.88 87 ILE A N 1
ATOM 661 C CA . ILE A 1 87 ? -13.953 2.851 34.127 1.00 92.88 87 ILE A CA 1
ATOM 662 C C . ILE A 1 87 ? -14.126 4.060 35.055 1.00 92.88 87 ILE A C 1
ATOM 664 O O . ILE A 1 87 ? -13.928 3.951 36.270 1.00 92.88 87 ILE A O 1
ATOM 668 N N . ARG A 1 88 ? -14.512 5.226 34.520 1.00 91.69 88 ARG A N 1
ATOM 669 C CA . ARG A 1 88 ? -14.768 6.420 35.341 1.00 91.69 88 ARG A CA 1
ATOM 670 C C . ARG A 1 88 ? -15.956 6.228 36.277 1.00 91.69 88 ARG A C 1
ATOM 672 O O . ARG A 1 88 ? -15.849 6.612 37.443 1.00 91.69 88 ARG A O 1
ATOM 679 N N . LYS A 1 89 ? -17.057 5.639 35.803 1.00 92.50 89 LYS A N 1
ATOM 680 C CA . LYS A 1 89 ? -18.229 5.327 36.635 1.00 92.50 89 LYS A CA 1
ATOM 681 C C . LYS A 1 89 ? -17.842 4.388 37.770 1.00 92.50 89 LYS A C 1
ATOM 683 O O . LYS A 1 89 ? -18.036 4.744 38.930 1.00 92.50 89 LYS A O 1
ATOM 688 N N . LEU A 1 90 ? -17.194 3.266 37.456 1.00 89.38 90 LEU A N 1
ATOM 689 C CA . LEU A 1 90 ? -16.745 2.281 38.437 1.00 89.38 90 LEU A CA 1
ATOM 690 C C . LEU A 1 90 ? -15.830 2.904 39.496 1.00 89.38 90 LEU A C 1
ATOM 692 O O . LEU A 1 90 ? -16.035 2.700 40.692 1.00 89.38 90 LEU A O 1
ATOM 696 N N . ARG A 1 91 ? -14.866 3.731 39.074 1.00 85.88 91 ARG A N 1
ATOM 697 C CA . ARG A 1 91 ? -13.971 4.455 39.991 1.00 85.88 91 ARG A CA 1
ATOM 698 C C . ARG A 1 91 ? -14.711 5.451 40.883 1.00 85.88 91 ARG A C 1
ATOM 700 O O . ARG A 1 91 ? -14.301 5.688 42.020 1.00 85.88 91 ARG A O 1
ATOM 707 N N . ARG A 1 92 ? -15.792 6.054 40.382 1.00 82.69 92 ARG A N 1
ATOM 708 C CA . ARG A 1 92 ? -16.601 7.036 41.114 1.00 82.69 92 ARG A CA 1
ATOM 709 C C . ARG A 1 92 ? -17.634 6.374 42.030 1.00 82.69 92 ARG A C 1
ATOM 711 O O . ARG A 1 92 ? -18.049 7.034 42.990 1.00 82.69 92 ARG A O 1
ATOM 718 N N . SER A 1 93 ? -17.990 5.110 41.791 1.00 84.94 93 SER A N 1
ATOM 719 C CA . SER A 1 93 ? -18.969 4.355 42.574 1.00 84.94 93 SER A CA 1
ATOM 720 C C . SER A 1 93 ? -18.579 4.226 44.055 1.00 84.94 93 SER A C 1
ATOM 722 O O . SER A 1 93 ? -17.411 3.977 44.378 1.00 84.94 93 SER A O 1
ATOM 724 N N . PRO A 1 94 ? -19.545 4.348 44.987 1.00 75.06 94 PRO A N 1
ATOM 725 C CA . PRO A 1 94 ? -19.291 4.269 46.427 1.00 75.06 94 PRO A CA 1
ATOM 726 C C . PRO A 1 94 ? -18.638 2.951 46.851 1.00 75.06 94 PRO A C 1
ATOM 728 O O . PRO A 1 94 ? -17.778 2.953 47.727 1.00 75.06 94 PRO A O 1
ATOM 731 N N . ALA A 1 95 ? -18.999 1.841 46.200 1.00 74.62 95 ALA A N 1
ATOM 732 C CA . ALA A 1 95 ? -18.428 0.521 46.455 1.00 74.62 95 ALA A CA 1
ATOM 733 C C . ALA A 1 95 ? -16.902 0.496 46.239 1.00 74.62 95 ALA A C 1
ATOM 735 O O . ALA A 1 95 ? -16.167 0.081 47.132 1.00 74.62 95 ALA A O 1
ATOM 736 N N . HIS A 1 96 ? -16.412 1.038 45.117 1.00 72.94 96 HIS A N 1
ATOM 737 C CA . HIS A 1 96 ? -14.977 1.116 44.825 1.00 72.94 96 HIS A CA 1
ATOM 738 C C . HIS A 1 96 ? -14.238 2.121 45.729 1.00 72.94 96 HIS A C 1
ATOM 740 O O . HIS A 1 96 ? -13.100 1.895 46.139 1.00 72.94 96 HIS A O 1
ATOM 746 N N . ARG A 1 97 ? -14.883 3.230 46.116 1.00 68.69 97 ARG A N 1
ATOM 747 C CA . ARG A 1 97 ? -14.281 4.170 47.082 1.00 68.69 97 ARG A CA 1
ATOM 748 C C . ARG A 1 97 ? -14.174 3.583 48.487 1.00 68.69 97 ARG A C 1
ATOM 750 O O . ARG A 1 97 ? -13.208 3.872 49.193 1.00 68.69 97 ARG A O 1
ATOM 757 N N . ARG A 1 98 ? -15.145 2.765 48.904 1.00 65.94 98 ARG A N 1
ATOM 758 C CA . ARG A 1 98 ? -15.137 2.081 50.206 1.00 65.94 98 ARG A CA 1
ATOM 759 C C . ARG A 1 98 ? -14.029 1.036 50.274 1.00 65.94 98 ARG A C 1
ATOM 761 O O . ARG A 1 98 ? -13.319 1.009 51.275 1.00 65.94 98 ARG A O 1
ATOM 768 N N . THR A 1 99 ? -13.817 0.260 49.211 1.00 70.06 99 THR A N 1
ATOM 769 C CA . THR A 1 99 ? -12.703 -0.701 49.144 1.00 70.06 99 THR A CA 1
ATOM 770 C C . THR A 1 99 ? -11.345 0.004 49.121 1.00 70.06 99 THR A C 1
ATOM 772 O O . THR A 1 99 ? -10.453 -0.381 49.873 1.00 70.06 99 THR A O 1
ATOM 775 N N . GLY A 1 100 ? -11.199 1.102 48.370 1.00 67.62 100 GLY A N 1
ATOM 776 C CA . GLY A 1 100 ? -9.974 1.915 48.374 1.00 67.62 100 GLY A CA 1
ATOM 777 C C . GLY A 1 100 ? -9.665 2.571 49.729 1.00 67.62 100 GLY A C 1
ATOM 778 O O . GLY A 1 100 ? -8.509 2.606 50.157 1.00 67.62 100 GLY A O 1
ATOM 779 N N . ARG A 1 101 ? -10.690 3.056 50.446 1.00 64.56 101 ARG A N 1
ATOM 780 C CA . ARG A 1 101 ? -10.546 3.628 51.797 1.00 64.56 101 ARG A CA 1
ATOM 781 C C . ARG A 1 101 ? -10.200 2.555 52.832 1.00 64.56 101 ARG A C 1
ATOM 783 O O . ARG A 1 101 ? -9.266 2.767 53.599 1.00 64.56 101 ARG A O 1
ATOM 790 N N . ALA A 1 102 ? -10.885 1.411 52.812 1.00 67.25 102 ALA A N 1
ATOM 791 C CA . ALA A 1 102 ? -10.631 0.293 53.723 1.00 67.25 102 ALA A CA 1
ATOM 792 C C . ALA A 1 102 ? -9.231 -0.323 53.528 1.00 67.25 102 ALA A C 1
ATOM 794 O O . ALA A 1 102 ? -8.532 -0.612 54.499 1.00 67.25 102 ALA A O 1
ATOM 795 N N . ALA A 1 103 ? -8.774 -0.458 52.278 1.00 67.62 103 ALA A N 1
ATOM 796 C CA . ALA A 1 103 ? -7.429 -0.945 51.969 1.00 67.62 103 ALA A CA 1
ATOM 797 C C . ALA A 1 103 ? -6.331 0.024 52.446 1.00 67.62 103 ALA A C 1
ATOM 799 O O . ALA A 1 103 ? -5.300 -0.403 52.969 1.00 67.62 103 ALA A O 1
ATOM 800 N N . ARG A 1 104 ? -6.557 1.342 52.327 1.00 68.12 104 ARG A N 1
ATOM 801 C CA . ARG A 1 104 ? -5.635 2.369 52.844 1.00 68.12 104 ARG A CA 1
ATOM 802 C C . ARG A 1 104 ? -5.547 2.360 54.369 1.00 68.12 104 ARG A C 1
ATOM 804 O O . ARG A 1 104 ? -4.445 2.458 54.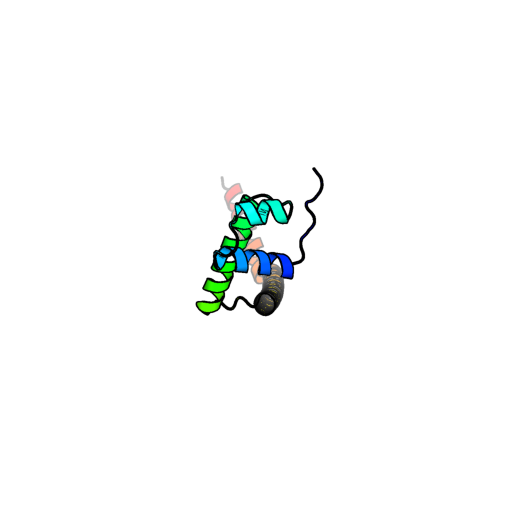901 1.00 68.12 104 ARG A O 1
ATOM 811 N N . THR A 1 105 ? -6.674 2.218 55.065 1.00 72.56 105 THR A N 1
ATOM 812 C CA . THR A 1 105 ? -6.694 2.159 56.536 1.00 72.56 105 THR A CA 1
ATOM 813 C C . THR A 1 105 ? -6.042 0.882 57.062 1.00 72.56 105 THR A C 1
ATOM 815 O O . THR A 1 105 ? -5.262 0.948 58.008 1.00 72.56 105 THR A O 1
ATOM 818 N N . ALA A 1 106 ? -6.273 -0.264 56.412 1.00 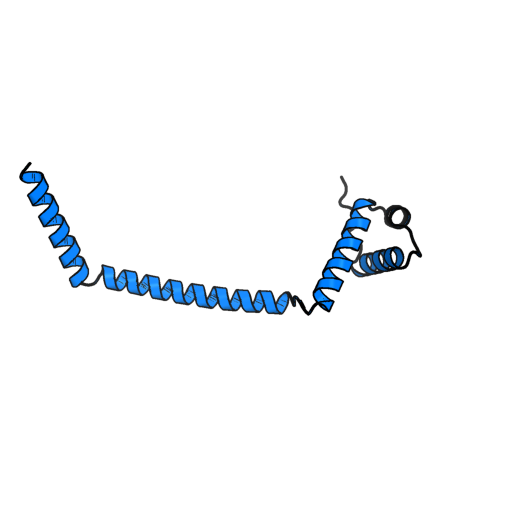71.62 106 ALA A N 1
ATOM 819 C CA . ALA A 1 106 ? -5.635 -1.530 56.779 1.00 71.62 106 ALA A CA 1
ATOM 820 C C . ALA A 1 106 ? -4.108 -1.496 56.581 1.00 71.62 106 ALA A C 1
ATOM 822 O O . ALA A 1 106 ? -3.357 -2.017 57.406 1.00 71.62 106 ALA A O 1
ATOM 823 N N . ARG A 1 107 ? -3.629 -0.837 55.517 1.00 72.31 107 ARG A N 1
ATOM 824 C CA . ARG A 1 107 ? -2.192 -0.665 55.262 1.00 72.31 107 ARG A CA 1
ATOM 825 C C . ARG A 1 107 ? -1.524 0.244 56.297 1.00 72.31 107 ARG A C 1
ATOM 827 O O . ARG A 1 107 ? -0.461 -0.115 56.788 1.00 72.31 107 ARG A O 1
ATOM 834 N N . ALA A 1 108 ? -2.160 1.361 56.659 1.00 72.62 108 ALA A N 1
ATOM 835 C CA . ALA A 1 108 ? -1.649 2.293 57.670 1.00 72.62 108 ALA A CA 1
ATOM 836 C C . ALA A 1 108 ? -1.564 1.657 59.071 1.00 72.62 108 ALA A C 1
ATOM 838 O O . ALA A 1 108 ? -0.562 1.811 59.767 1.00 72.62 108 ALA A O 1
ATOM 839 N N . ALA A 1 109 ? -2.577 0.873 59.458 1.00 72.00 109 ALA A N 1
ATOM 840 C CA . ALA A 1 109 ? -2.585 0.149 60.731 1.00 72.00 109 ALA A CA 1
ATOM 841 C C . ALA A 1 109 ? -1.491 -0.932 60.813 1.00 72.00 109 ALA A C 1
ATOM 843 O O . ALA A 1 109 ? -0.975 -1.224 61.889 1.00 72.00 109 ALA A O 1
ATOM 844 N N . ARG A 1 110 ? -1.111 -1.519 59.672 1.00 73.88 110 ARG A N 1
ATOM 845 C CA . ARG A 1 110 ? -0.069 -2.549 59.587 1.00 73.88 110 ARG A CA 1
ATOM 846 C C . ARG A 1 110 ? 1.348 -1.967 59.592 1.00 73.88 110 ARG A C 1
ATOM 848 O O . ARG A 1 110 ? 2.253 -2.626 60.086 1.00 73.88 110 ARG A O 1
ATOM 855 N N . THR A 1 111 ? 1.546 -0.752 59.079 1.00 73.56 111 THR A N 1
ATOM 856 C CA . THR A 1 111 ? 2.832 -0.035 59.164 1.00 73.56 111 THR A CA 1
ATOM 857 C C . THR A 1 111 ? 3.094 0.581 60.535 1.00 73.56 111 THR A C 1
ATOM 859 O O . THR A 1 111 ? 4.247 0.718 60.895 1.00 73.56 111 THR A O 1
ATOM 862 N N . ALA A 1 112 ? 2.053 0.915 61.304 1.00 66.31 112 ALA A N 1
ATOM 863 C CA . ALA A 1 112 ? 2.191 1.455 62.662 1.00 66.31 112 ALA A CA 1
ATOM 864 C C . ALA A 1 112 ? 2.420 0.379 63.747 1.00 66.31 112 ALA A C 1
ATOM 866 O O . ALA A 1 112 ? 2.672 0.708 64.899 1.00 66.31 112 ALA A O 1
ATOM 867 N N . ARG A 1 113 ? 2.287 -0.908 63.394 1.00 62.75 113 ARG A N 1
ATOM 868 C CA . ARG A 1 113 ? 2.535 -2.065 64.277 1.00 62.75 113 ARG A CA 1
ATOM 869 C C . ARG A 1 113 ? 3.937 -2.671 64.115 1.00 62.75 113 ARG A C 1
ATOM 871 O O . ARG A 1 113 ? 4.207 -3.708 64.714 1.00 62.75 113 ARG A O 1
ATOM 878 N N . LYS A 1 114 ? 4.774 -2.080 63.266 1.00 53.47 114 LYS A N 1
ATOM 879 C CA . LYS A 1 114 ? 6.159 -2.480 63.008 1.00 53.47 114 LYS A CA 1
ATOM 880 C C . LYS A 1 114 ? 7.080 -1.391 63.527 1.00 53.47 114 LYS A C 1
ATOM 882 O O . LYS A 1 114 ? 8.167 -1.766 64.002 1.00 53.47 114 LYS A O 1
#

Secondary structure (DSSP, 8-state):
-PPPP---HHHHHHHHHHHHHTSS-HHHHHHHTT--HHHHHHHHHHHHHHHHHHHTT----HHHHHHHHHHHHHHHHHHHHHHHHHHHHHHHSHHHHHHHHHHHHHHHHHHTT-

Sequence (114 aa):
MGRPPALPVEDKVWIVLQVLAGSMSAAEAARRNSVSGQTISTWKRQFVEGGTAALAGDRHDPLRHVQQLTREVRQLKTALGEAHVEIRKLRRSPAHRRTGRAARTARAARTARK

Foldseek 3Di:
DDDQPPPPPVVLVVLLVCCVVVVAPLCRSCVVRVHDSVVNVVSNVCVVVVVVCVVVVVPPPVVVVVVVVVVVVVVVVVVVVVVVVVVVVCCVDPVNVVVVVVVVVVVVVVVVVD